Protein AF-A0A7R7GSQ8-F1 (afdb_monomer_lite)

Organism: NCBI:txid110505

Secondary structure (DSSP, 8-state):
-B-TTS-B-PPSSPPPGGGGTT-SEEEEE-SEEETT--EE-SSS-HHHHHHTTS-TT-EEEEE--GGGEES-----TT----SEEE-TTS----TT-----PPP--------S--

Sequence (115 aa):
MAGRFGLLEPAAPWLPASALTEADLVLVPALAVDRRGVRLGRGRGFYDRSLVSCGPRARLVAVVRDQELVDELPCEPHDVAMTHALTPGGRGGCPAHRRNDAANVAVLALKTLEC

Radius of gyration: 14.11 Å; chains: 1; bounding box: 34×33×36 Å

pLDDT: mean 77.77, std 19.55, range [30.47, 94.69]

Structure (mmCIF, N/CA/C/O backbone):
data_AF-A0A7R7GSQ8-F1
#
_entry.id   AF-A0A7R7GSQ8-F1
#
loop_
_atom_site.group_PDB
_atom_site.id
_atom_site.type_symbol
_atom_site.label_atom_id
_atom_site.label_alt_id
_atom_site.label_comp_id
_atom_site.label_asym_id
_atom_site.label_entity_id
_atom_site.label_seq_id
_atom_site.pdbx_PDB_ins_code
_atom_site.Cartn_x
_atom_site.Cartn_y
_atom_site.Cartn_z
_atom_site.occupancy
_atom_site.B_iso_or_equiv
_atom_site.auth_seq_id
_atom_site.auth_comp_id
_atom_site.auth_asym_id
_atom_site.auth_atom_id
_atom_site.pdbx_PDB_model_num
ATOM 1 N N . MET A 1 1 ? 4.472 -15.117 -16.634 1.00 68.50 1 MET A N 1
ATOM 2 C CA . MET A 1 1 ? 5.396 -16.228 -16.294 1.00 68.50 1 MET A CA 1
ATOM 3 C C . MET A 1 1 ? 5.413 -16.426 -14.784 1.00 68.50 1 MET A C 1
ATOM 5 O O . MET A 1 1 ? 5.031 -15.500 -14.082 1.00 68.50 1 MET A O 1
ATOM 9 N N . ALA A 1 2 ? 5.783 -17.605 -14.274 1.00 75.06 2 ALA A N 1
ATOM 10 C CA . ALA A 1 2 ? 5.925 -17.804 -12.829 1.00 75.06 2 ALA A CA 1
ATOM 11 C C . ALA A 1 2 ? 7.179 -17.068 -12.330 1.00 75.06 2 ALA A C 1
ATOM 13 O O . ALA A 1 2 ? 8.287 -17.364 -12.767 1.00 75.06 2 ALA A O 1
ATOM 14 N N . GLY A 1 3 ? 6.990 -16.084 -11.458 1.00 73.38 3 GLY A N 1
ATOM 15 C CA . GLY A 1 3 ? 8.059 -15.310 -10.840 1.00 73.38 3 GLY A CA 1
ATOM 16 C C . GLY A 1 3 ? 8.678 -16.004 -9.630 1.00 73.38 3 GLY A C 1
ATOM 17 O O . GLY A 1 3 ? 8.237 -17.072 -9.200 1.00 73.38 3 GLY A O 1
ATOM 18 N N . ARG A 1 4 ? 9.661 -15.345 -9.005 1.00 76.88 4 ARG A N 1
ATOM 19 C CA . ARG A 1 4 ? 10.486 -15.870 -7.890 1.00 76.88 4 ARG A CA 1
ATOM 20 C C . ARG A 1 4 ? 9.702 -16.476 -6.716 1.00 76.88 4 ARG A C 1
ATOM 22 O O . ARG A 1 4 ? 10.211 -17.337 -6.011 1.00 76.88 4 ARG A O 1
ATOM 29 N N . PHE A 1 5 ? 8.474 -16.012 -6.493 1.00 77.56 5 PHE A N 1
ATOM 30 C CA . PHE A 1 5 ? 7.607 -16.449 -5.391 1.00 77.56 5 PHE A CA 1
ATOM 31 C C . PHE A 1 5 ? 6.431 -17.324 -5.860 1.00 77.56 5 PHE A C 1
ATOM 33 O O . PHE A 1 5 ? 5.426 -17.413 -5.164 1.00 77.56 5 PHE A O 1
ATOM 40 N N . GLY A 1 6 ? 6.508 -17.905 -7.063 1.00 79.00 6 GLY A N 1
ATOM 41 C CA . GLY A 1 6 ? 5.427 -18.706 -7.652 1.00 79.00 6 GLY A CA 1
ATOM 42 C C . GLY A 1 6 ? 4.202 -17.890 -8.085 1.00 79.00 6 GLY A C 1
ATOM 43 O O . GLY A 1 6 ? 3.181 -18.458 -8.457 1.00 79.00 6 GLY A O 1
ATOM 44 N N . LEU A 1 7 ? 4.295 -16.557 -8.042 1.00 80.88 7 LEU A N 1
ATOM 45 C CA . LEU A 1 7 ? 3.251 -15.640 -8.498 1.00 80.88 7 LEU A CA 1
ATOM 46 C C . LEU A 1 7 ? 3.374 -15.398 -9.998 1.00 80.88 7 LEU A C 1
ATOM 48 O O . LEU A 1 7 ? 4.481 -15.349 -10.529 1.00 80.88 7 LEU A O 1
ATOM 52 N N . LEU A 1 8 ? 2.246 -15.189 -10.669 1.00 85.75 8 LEU A N 1
ATOM 53 C CA . LEU A 1 8 ? 2.252 -14.772 -12.064 1.00 85.75 8 LEU A CA 1
ATOM 54 C C . LEU A 1 8 ? 2.786 -13.340 -12.182 1.00 85.75 8 LEU A C 1
ATOM 56 O O . LEU A 1 8 ? 2.259 -12.419 -11.564 1.00 85.75 8 LEU A O 1
ATOM 60 N N . GLU A 1 9 ? 3.824 -13.176 -12.994 1.00 82.69 9 GLU A N 1
ATOM 61 C CA . GLU A 1 9 ? 4.440 -11.896 -13.340 1.00 82.69 9 GLU A CA 1
ATOM 62 C C . GLU A 1 9 ? 4.268 -11.598 -14.838 1.00 82.69 9 GLU A C 1
ATOM 64 O O . GLU A 1 9 ? 4.209 -12.538 -15.654 1.00 82.69 9 GLU A O 1
ATOM 69 N N . PRO A 1 10 ? 4.170 -10.309 -15.215 1.00 84.00 10 PRO A N 1
ATOM 70 C CA . PRO A 1 10 ? 4.066 -9.903 -16.611 1.00 84.00 10 PRO A CA 1
ATOM 71 C C . PRO A 1 10 ? 5.283 -10.380 -17.412 1.00 84.00 10 PRO A C 1
ATOM 73 O O . PRO A 1 10 ? 6.407 -10.442 -16.907 1.00 84.00 10 PRO A O 1
ATOM 76 N N . ALA A 1 11 ? 5.048 -10.748 -18.672 1.00 85.50 11 ALA A N 1
ATOM 77 C CA . ALA A 1 11 ? 6.135 -11.067 -19.588 1.00 85.50 11 ALA A CA 1
ATOM 78 C C . ALA A 1 11 ? 6.944 -9.800 -19.905 1.00 85.50 11 ALA A C 1
ATOM 80 O O . ALA A 1 11 ? 6.414 -8.691 -19.857 1.00 85.50 11 ALA A O 1
ATOM 81 N N . ALA A 1 12 ? 8.223 -9.975 -20.228 1.00 84.25 12 ALA A N 1
ATOM 82 C CA . ALA A 1 12 ? 9.058 -8.886 -20.716 1.00 84.25 12 ALA A CA 1
ATOM 83 C C . ALA A 1 12 ? 8.498 -8.301 -22.039 1.00 84.25 12 ALA A C 1
ATOM 85 O O . ALA A 1 12 ? 7.861 -9.040 -22.798 1.00 84.25 12 ALA A O 1
ATOM 86 N N . PRO A 1 13 ? 8.766 -7.017 -22.350 1.00 87.31 13 PRO A N 1
ATOM 87 C CA . PRO A 1 13 ? 9.594 -6.086 -21.581 1.00 87.31 13 PRO A CA 1
ATOM 88 C C . PRO A 1 13 ? 8.868 -5.521 -20.357 1.00 87.31 13 PRO A C 1
ATOM 90 O O . PRO A 1 13 ? 7.674 -5.234 -20.388 1.00 87.31 13 PRO A O 1
ATOM 93 N N . TRP A 1 14 ? 9.612 -5.352 -19.268 1.00 84.12 14 TRP A N 1
ATOM 94 C CA . TRP A 1 14 ? 9.098 -4.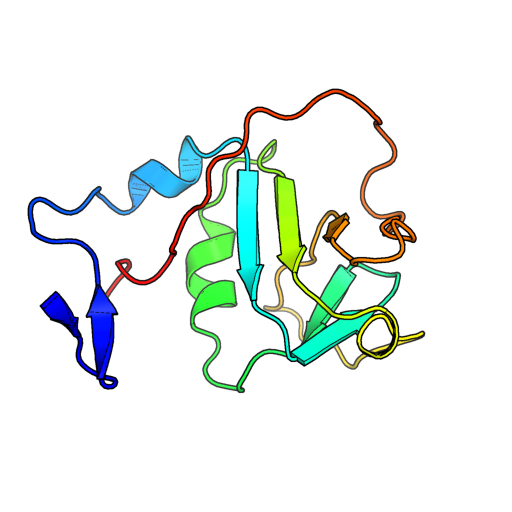709 -18.066 1.00 84.12 14 TRP A CA 1
ATOM 95 C C . TRP A 1 14 ? 9.185 -3.194 -18.179 1.00 84.12 14 TRP A C 1
ATOM 97 O O . TRP A 1 14 ? 10.112 -2.654 -18.784 1.00 84.12 14 TRP A O 1
ATOM 107 N N . LEU A 1 15 ? 8.222 -2.516 -17.561 1.00 86.38 15 LEU A N 1
ATOM 108 C CA . LEU A 1 15 ? 8.292 -1.073 -17.395 1.00 86.38 15 LEU A CA 1
ATOM 109 C C . LEU A 1 15 ? 9.447 -0.712 -16.447 1.00 86.38 15 LEU A C 1
ATOM 111 O O . LEU A 1 15 ? 9.695 -1.447 -15.486 1.00 86.38 15 LEU A O 1
ATOM 115 N N . PRO A 1 16 ? 10.142 0.411 -16.694 1.00 84.06 16 PRO A N 1
ATOM 116 C CA . PRO A 1 16 ? 11.168 0.894 -15.786 1.00 84.06 16 PRO A CA 1
ATOM 117 C C . PRO A 1 16 ? 10.557 1.329 -14.451 1.00 84.06 16 PRO A C 1
ATOM 119 O O . PRO A 1 16 ? 9.374 1.657 -14.360 1.00 84.06 16 PRO A O 1
ATOM 122 N N . ALA A 1 17 ? 11.412 1.432 -13.434 1.00 80.94 17 ALA A N 1
ATOM 123 C CA . ALA A 1 17 ? 11.090 2.001 -12.128 1.00 80.94 17 ALA A CA 1
ATOM 124 C C . ALA A 1 17 ? 10.298 3.309 -12.191 1.00 80.94 17 ALA A C 1
ATOM 126 O O . ALA A 1 17 ? 9.340 3.500 -11.449 1.00 80.94 17 ALA A O 1
ATOM 127 N N . SER A 1 18 ? 10.688 4.191 -13.111 1.00 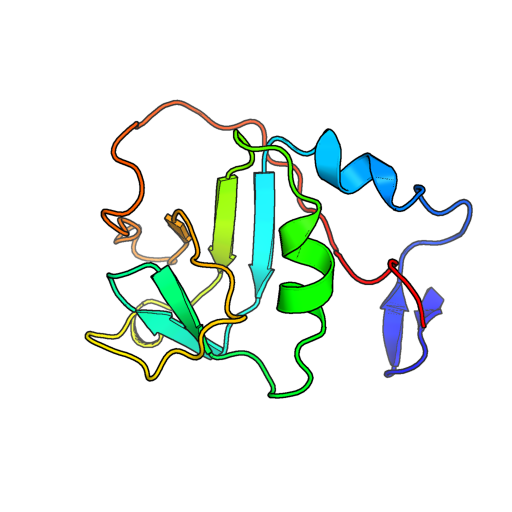83.25 18 SER A N 1
ATOM 128 C CA . SER A 1 18 ? 10.106 5.518 -13.293 1.00 83.25 18 SER A CA 1
ATOM 129 C C . SER A 1 18 ? 8.638 5.499 -13.715 1.00 83.25 18 SER A C 1
ATOM 131 O O . SER A 1 18 ? 7.957 6.502 -13.529 1.00 83.25 18 SER A O 1
ATOM 133 N N . ALA A 1 19 ? 8.118 4.376 -14.224 1.00 86.69 19 ALA A N 1
ATOM 134 C CA . ALA A 1 19 ? 6.703 4.256 -14.572 1.00 86.69 19 ALA A CA 1
ATOM 135 C C . ALA A 1 19 ? 5.781 4.442 -13.352 1.00 86.69 19 ALA A C 1
ATOM 137 O O . ALA A 1 19 ? 4.620 4.810 -13.500 1.00 86.69 19 ALA A O 1
ATOM 138 N N . LEU A 1 20 ? 6.299 4.233 -12.137 1.00 85.12 20 LEU A N 1
ATOM 139 C CA . LEU A 1 20 ? 5.592 4.557 -10.901 1.00 85.12 20 LEU A CA 1
ATOM 140 C C . LEU A 1 20 ? 5.281 6.038 -10.729 1.00 85.12 20 LEU A C 1
ATOM 142 O O . LEU A 1 20 ? 4.222 6.394 -10.214 1.00 85.12 20 LEU A O 1
ATOM 146 N N . THR A 1 21 ? 6.212 6.894 -11.137 1.00 88.00 21 THR A N 1
ATOM 147 C CA . THR A 1 21 ? 6.084 8.345 -11.019 1.00 88.00 21 THR A CA 1
ATOM 148 C C . THR A 1 21 ? 4.914 8.859 -11.859 1.00 88.00 21 THR A C 1
ATOM 150 O O . THR A 1 21 ? 4.270 9.840 -11.494 1.00 88.00 21 THR A O 1
ATOM 153 N N . GLU A 1 22 ? 4.627 8.171 -12.964 1.00 86.69 22 GLU A N 1
ATOM 154 C CA . GLU A 1 22 ? 3.575 8.499 -13.930 1.00 86.69 22 GLU A CA 1
ATOM 155 C C . GLU A 1 22 ? 2.223 7.843 -13.598 1.00 86.69 22 GLU A C 1
ATOM 157 O O . GLU A 1 22 ? 1.227 8.111 -14.266 1.00 86.69 22 GLU A O 1
ATOM 162 N N . ALA A 1 23 ? 2.155 6.982 -12.577 1.00 85.56 23 ALA A N 1
ATOM 163 C CA . ALA A 1 23 ? 0.931 6.268 -12.241 1.00 85.56 23 ALA A CA 1
ATOM 164 C C . ALA A 1 23 ? -0.090 7.174 -11.528 1.00 85.56 23 ALA A C 1
ATOM 166 O O . ALA A 1 23 ? 0.145 7.656 -10.421 1.00 85.56 23 ALA A O 1
ATOM 167 N N . ASP A 1 24 ? -1.282 7.326 -12.113 1.00 86.38 24 ASP A N 1
ATOM 168 C CA . ASP A 1 24 ? -2.403 8.047 -11.484 1.00 86.38 24 ASP A CA 1
ATOM 169 C C . ASP A 1 24 ? -3.075 7.256 -10.345 1.00 86.38 24 ASP A C 1
ATOM 171 O O . ASP A 1 24 ? -3.732 7.819 -9.461 1.00 86.38 24 ASP A O 1
ATOM 175 N N . LEU A 1 25 ? -2.955 5.928 -10.377 1.00 86.31 25 LEU A N 1
ATOM 176 C CA . LEU A 1 25 ? -3.543 5.002 -9.415 1.00 86.31 25 LEU A CA 1
ATOM 177 C C . LEU A 1 25 ? -2.613 3.802 -9.222 1.00 86.31 25 LEU A C 1
ATOM 179 O O . LEU A 1 25 ? -2.034 3.285 -10.173 1.00 86.31 25 LEU A O 1
ATOM 183 N N . VAL A 1 26 ? -2.519 3.329 -7.986 1.00 89.94 26 VAL A N 1
ATOM 184 C CA . VAL A 1 26 ? -1.812 2.104 -7.625 1.00 89.94 26 VAL A CA 1
ATOM 185 C C . VAL A 1 26 ? -2.710 1.295 -6.707 1.00 89.94 26 VAL A C 1
ATOM 187 O O . VAL A 1 26 ? -3.054 1.755 -5.621 1.00 89.94 26 VAL A O 1
ATOM 190 N N . LEU A 1 27 ? -3.077 0.080 -7.113 1.00 91.12 27 LEU A N 1
ATOM 191 C CA . LEU A 1 27 ? -3.783 -0.854 -6.238 1.00 91.12 27 LEU A CA 1
ATOM 192 C C . LEU A 1 27 ? -2.772 -1.634 -5.399 1.00 91.12 27 LEU A C 1
ATOM 194 O O . LEU A 1 27 ? -1.927 -2.353 -5.928 1.00 91.12 27 LEU A O 1
ATOM 198 N N . VAL A 1 28 ? -2.872 -1.493 -4.083 1.00 92.06 28 VAL A N 1
ATOM 199 C CA . VAL A 1 28 ? -1.941 -2.065 -3.119 1.00 92.06 28 VAL A CA 1
ATOM 200 C C . VAL A 1 28 ? -2.668 -3.140 -2.310 1.00 92.06 28 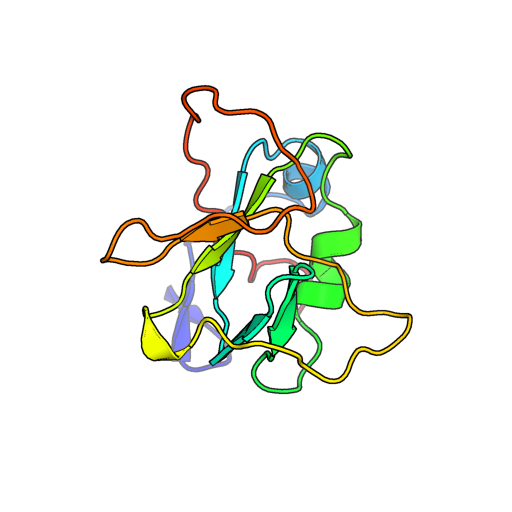VAL A C 1
ATOM 202 O O . VAL A 1 28 ? -3.621 -2.828 -1.592 1.00 92.06 28 VAL A O 1
ATOM 205 N N . PRO A 1 29 ? -2.243 -4.413 -2.382 1.00 90.94 29 PRO A N 1
ATOM 206 C CA . PRO A 1 29 ? -2.802 -5.442 -1.521 1.00 90.94 29 PRO A CA 1
ATOM 207 C C . PRO A 1 29 ? -2.414 -5.188 -0.059 1.00 90.94 29 PRO A C 1
ATOM 209 O O . PRO A 1 29 ? -1.298 -4.747 0.254 1.00 90.94 29 PRO A O 1
ATOM 212 N N . ALA A 1 30 ? -3.331 -5.512 0.845 1.00 91.88 30 ALA A N 1
ATOM 213 C CA . ALA A 1 30 ? -3.152 -5.371 2.281 1.00 91.88 30 ALA A CA 1
ATOM 214 C C . ALA A 1 30 ? -3.813 -6.537 3.027 1.00 91.88 30 ALA A C 1
ATOM 216 O O . ALA A 1 30 ? -4.723 -7.174 2.507 1.00 91.88 30 ALA A O 1
ATOM 217 N N . LEU A 1 31 ? -3.328 -6.824 4.235 1.00 94.56 31 LEU A N 1
ATOM 218 C CA . LEU A 1 31 ? -4.015 -7.687 5.202 1.00 94.56 31 LEU A CA 1
ATOM 219 C C . LEU A 1 31 ? -5.044 -6.904 6.017 1.00 94.56 31 LEU A C 1
ATOM 221 O O . LEU A 1 31 ? -6.050 -7.461 6.434 1.00 94.56 31 LEU A O 1
ATOM 225 N N . ALA A 1 32 ? -4.757 -5.628 6.261 1.00 94.56 32 ALA A N 1
ATOM 226 C CA . ALA A 1 32 ? -5.668 -4.670 6.854 1.00 94.56 32 ALA A CA 1
ATOM 227 C C . ALA A 1 32 ? -5.230 -3.254 6.469 1.00 94.56 32 ALA A C 1
ATOM 229 O O . ALA A 1 32 ? -4.058 -3.018 6.151 1.00 94.56 32 ALA A O 1
ATOM 230 N N . VAL A 1 33 ? -6.161 -2.313 6.521 1.00 94.62 33 VAL A N 1
ATOM 231 C CA . VAL A 1 33 ? -5.883 -0.879 6.443 1.00 94.62 33 VAL A CA 1
ATOM 232 C C . VAL A 1 33 ? -6.699 -0.180 7.517 1.00 94.62 33 VAL A C 1
ATOM 234 O O . VAL A 1 33 ? -7.839 -0.566 7.770 1.00 94.62 33 VAL A O 1
ATOM 237 N N . ASP A 1 34 ? -6.121 0.813 8.179 1.00 93.19 34 ASP A N 1
ATOM 238 C CA . ASP A 1 34 ? -6.857 1.614 9.150 1.00 93.19 34 ASP A CA 1
ATOM 239 C C . ASP A 1 34 ? -7.441 2.880 8.517 1.00 93.19 34 ASP A C 1
ATOM 241 O O . ASP A 1 34 ? -7.128 3.242 7.378 1.00 93.19 34 ASP A O 1
ATOM 245 N N . ARG A 1 35 ? -8.277 3.601 9.271 1.00 87.06 35 ARG A N 1
ATOM 246 C CA . ARG A 1 35 ? -8.876 4.849 8.778 1.00 87.06 35 ARG A CA 1
ATOM 247 C C . ARG A 1 35 ? -7.851 5.948 8.511 1.00 87.06 35 ARG A C 1
ATOM 249 O O . ARG A 1 35 ? -8.170 6.879 7.791 1.00 87.06 35 ARG A O 1
ATOM 256 N N . ARG A 1 36 ? -6.638 5.880 9.054 1.00 90.81 36 ARG A N 1
ATOM 257 C CA . ARG A 1 36 ? -5.568 6.858 8.799 1.00 90.81 36 ARG A CA 1
ATOM 258 C C . ARG A 1 36 ? -4.802 6.544 7.510 1.00 90.81 36 ARG A C 1
ATOM 260 O O . ARG A 1 36 ? -4.024 7.381 7.061 1.00 90.81 36 ARG A O 1
ATOM 267 N N . GLY A 1 37 ? -5.043 5.379 6.905 1.00 90.25 37 GLY A N 1
ATOM 268 C CA . GLY A 1 37 ? -4.330 4.890 5.729 1.00 90.25 37 GLY A CA 1
ATOM 269 C C . GLY A 1 37 ? -3.100 4.047 6.068 1.00 90.25 37 GLY A C 1
ATOM 270 O O . GLY A 1 37 ? -2.372 3.660 5.156 1.00 90.25 37 GLY A O 1
ATOM 271 N N . VAL A 1 38 ? -2.855 3.737 7.343 1.00 94.50 38 VAL A N 1
ATOM 272 C CA . VAL A 1 38 ? -1.801 2.794 7.734 1.00 94.50 38 VAL A CA 1
ATOM 273 C C . VAL A 1 38 ? -2.186 1.419 7.209 1.00 94.50 38 VAL A C 1
ATOM 275 O O . VAL A 1 38 ? -3.336 0.996 7.329 1.00 94.50 38 VAL A O 1
ATOM 278 N N . ARG A 1 39 ? -1.235 0.723 6.588 1.00 93.69 39 ARG A N 1
ATOM 279 C CA . ARG A 1 39 ? -1.479 -0.536 5.884 1.00 93.69 39 ARG A CA 1
ATOM 280 C C . ARG A 1 39 ? -0.653 -1.654 6.494 1.00 93.69 39 ARG A C 1
ATOM 282 O O . ARG A 1 39 ? 0.569 -1.586 6.514 1.00 93.69 39 ARG A O 1
ATOM 289 N N . LEU A 1 40 ? -1.308 -2.751 6.856 1.00 93.94 40 LEU A N 1
ATOM 290 C CA . LEU A 1 40 ? -0.625 -3.971 7.265 1.00 93.94 40 LEU A CA 1
ATOM 291 C C . LEU A 1 40 ? -0.310 -4.840 6.040 1.00 93.94 40 LEU A C 1
ATOM 293 O O . LEU A 1 40 ? -1.202 -5.406 5.405 1.00 93.94 40 LEU A O 1
ATOM 297 N N . GLY A 1 41 ? 0.972 -4.950 5.696 1.00 90.19 41 GLY A N 1
ATOM 298 C CA . GLY A 1 41 ? 1.468 -5.855 4.657 1.00 90.19 41 GLY A CA 1
ATOM 299 C C . GLY A 1 41 ? 1.830 -7.252 5.183 1.00 90.19 41 GLY A C 1
ATOM 300 O O . GLY A 1 41 ? 1.657 -7.578 6.350 1.00 90.19 41 GLY A O 1
ATOM 301 N N . ARG A 1 42 ? 2.426 -8.089 4.325 1.00 88.00 42 ARG A N 1
ATOM 302 C CA . ARG A 1 42 ? 2.956 -9.423 4.696 1.00 88.00 42 ARG A CA 1
ATOM 303 C C . ARG A 1 42 ? 4.332 -9.383 5.403 1.00 88.00 42 ARG A C 1
ATOM 305 O O . ARG A 1 42 ? 4.954 -10.429 5.550 1.00 88.00 42 ARG A O 1
ATOM 312 N N . GLY A 1 43 ? 4.835 -8.201 5.780 1.00 82.81 43 GLY A N 1
ATOM 313 C CA . GLY A 1 43 ? 6.051 -8.046 6.600 1.00 82.81 43 GLY A CA 1
ATOM 314 C C . GLY A 1 43 ? 7.407 -8.004 5.872 1.00 82.81 43 GLY A C 1
ATOM 315 O O . GLY A 1 43 ? 8.434 -8.176 6.513 1.00 82.81 43 GLY A O 1
ATOM 316 N N . ARG A 1 44 ? 7.459 -7.797 4.544 1.00 81.25 44 ARG A N 1
ATOM 317 C CA . ARG A 1 44 ? 8.736 -7.690 3.783 1.00 81.25 44 ARG A CA 1
ATOM 318 C C . ARG A 1 44 ? 9.075 -6.280 3.269 1.00 81.25 44 ARG A C 1
ATOM 320 O O . ARG A 1 44 ? 10.065 -6.116 2.552 1.00 81.25 44 ARG A O 1
ATOM 327 N N . GLY A 1 45 ? 8.225 -5.291 3.557 1.00 83.19 45 GLY A N 1
ATOM 328 C CA . GLY A 1 45 ? 8.405 -3.894 3.133 1.00 83.19 45 GLY A CA 1
ATOM 329 C C . GLY A 1 45 ? 8.545 -3.684 1.619 1.00 83.19 45 GLY A C 1
ATOM 330 O O . GLY A 1 45 ? 9.133 -2.698 1.193 1.00 83.19 45 GLY A O 1
ATOM 331 N N . PHE A 1 46 ? 8.097 -4.635 0.785 1.00 85.12 46 PHE A N 1
ATOM 332 C CA . PHE A 1 46 ? 8.285 -4.558 -0.671 1.00 85.12 46 PHE A CA 1
ATOM 333 C C . PHE A 1 46 ? 7.585 -3.328 -1.253 1.00 85.12 46 PHE A C 1
ATOM 335 O O . PHE A 1 46 ? 8.192 -2.542 -1.968 1.00 85.12 46 PHE A O 1
ATOM 342 N N . TYR A 1 47 ? 6.316 -3.152 -0.891 1.00 88.75 47 TYR A N 1
ATOM 343 C CA . TYR A 1 47 ? 5.517 -2.032 -1.365 1.00 88.75 47 TYR A CA 1
ATOM 344 C C . TYR A 1 47 ? 6.012 -0.710 -0.799 1.00 88.75 47 TYR A C 1
ATOM 346 O O . TYR A 1 47 ? 6.119 0.233 -1.559 1.00 88.75 47 TYR A O 1
ATOM 354 N N . ASP A 1 48 ? 6.376 -0.635 0.477 1.00 88.38 48 ASP A N 1
ATOM 355 C CA . ASP A 1 48 ? 6.775 0.634 1.097 1.00 88.38 48 ASP A CA 1
ATOM 356 C C . ASP A 1 48 ? 8.049 1.192 0.433 1.00 88.38 48 ASP A C 1
ATOM 358 O O . ASP A 1 48 ? 8.120 2.381 0.139 1.00 88.38 48 ASP A O 1
ATOM 362 N N . ARG A 1 49 ? 8.981 0.315 0.018 1.00 89.75 49 ARG A N 1
ATOM 363 C CA . ARG A 1 49 ? 10.152 0.698 -0.798 1.00 89.75 49 ARG A CA 1
ATOM 364 C C . ARG A 1 49 ? 9.821 1.160 -2.216 1.00 89.75 49 ARG A C 1
ATOM 366 O O . ARG A 1 49 ? 10.571 1.951 -2.769 1.00 89.75 49 ARG A O 1
ATOM 373 N N . SER A 1 50 ? 8.755 0.654 -2.832 1.00 89.00 50 SER A N 1
ATOM 374 C CA . SER A 1 50 ? 8.358 1.073 -4.183 1.00 89.00 50 SER A CA 1
ATOM 375 C C . SER A 1 50 ? 7.460 2.310 -4.154 1.00 89.00 50 SER A C 1
ATOM 377 O O . SER A 1 50 ? 7.597 3.205 -4.977 1.00 89.00 50 SER A O 1
ATOM 379 N N . LEU A 1 51 ? 6.539 2.392 -3.196 1.00 90.75 51 LEU A N 1
ATOM 380 C CA . LEU A 1 51 ? 5.495 3.411 -3.142 1.00 90.75 51 LEU A CA 1
ATOM 381 C C . LEU A 1 51 ? 6.047 4.822 -2.923 1.00 90.75 51 LEU A C 1
ATOM 383 O O . LEU A 1 51 ? 5.424 5.777 -3.377 1.00 90.75 51 LEU A O 1
ATOM 387 N N . VAL A 1 52 ? 7.234 4.959 -2.324 1.00 90.69 52 VAL A N 1
ATOM 388 C CA . VAL A 1 52 ? 7.950 6.245 -2.226 1.00 90.69 52 VAL A CA 1
ATOM 389 C C . VAL A 1 52 ? 8.272 6.871 -3.588 1.00 90.69 52 VAL A C 1
ATOM 391 O O . VAL A 1 52 ? 8.476 8.077 -3.663 1.00 90.69 52 VAL A O 1
ATOM 394 N N . SER A 1 53 ? 8.305 6.081 -4.667 1.00 90.31 53 SER A N 1
ATOM 395 C CA . SER A 1 53 ? 8.532 6.569 -6.033 1.00 90.31 53 SER A CA 1
ATOM 396 C C . SER A 1 53 ? 7.248 6.994 -6.751 1.00 90.31 53 SER A C 1
ATOM 398 O O . SER A 1 53 ? 7.318 7.444 -7.892 1.00 90.31 53 SER A O 1
ATOM 400 N N . CYS A 1 54 ? 6.073 6.845 -6.129 1.00 90.50 54 CYS A N 1
ATOM 401 C CA . CYS A 1 54 ? 4.822 7.300 -6.731 1.00 90.50 54 CYS A CA 1
ATOM 402 C C . CYS A 1 54 ? 4.814 8.823 -6.885 1.00 90.50 54 CYS A C 1
ATOM 404 O O . CYS A 1 54 ? 5.295 9.559 -6.020 1.00 90.50 54 CYS A O 1
ATOM 406 N N . GLY A 1 55 ? 4.194 9.306 -7.962 1.00 87.44 55 GLY A N 1
ATOM 407 C CA . GLY A 1 55 ? 3.954 10.733 -8.129 1.00 87.44 55 GLY A CA 1
ATOM 408 C C . GLY A 1 55 ? 3.101 11.305 -6.982 1.00 87.44 55 GLY A C 1
ATOM 409 O O . GLY A 1 55 ? 2.253 10.605 -6.427 1.00 87.44 55 GLY A O 1
ATOM 410 N N . PRO A 1 56 ? 3.231 12.602 -6.649 1.00 85.88 56 PRO A N 1
ATOM 411 C CA . PRO A 1 56 ? 2.523 13.220 -5.519 1.00 85.88 56 PRO A CA 1
ATOM 412 C C . PRO A 1 56 ? 0.995 13.265 -5.685 1.00 85.88 56 PRO A C 1
ATOM 414 O O . PRO A 1 56 ? 0.275 13.569 -4.738 1.00 85.88 56 PRO A O 1
ATOM 417 N N . ARG A 1 57 ? 0.492 13.007 -6.899 1.00 85.62 57 ARG A N 1
ATOM 418 C CA . ARG A 1 57 ? -0.942 12.935 -7.222 1.00 85.62 57 ARG A CA 1
ATOM 419 C C . ARG A 1 57 ? -1.457 11.501 -7.354 1.00 85.62 57 ARG A C 1
ATOM 421 O O . ARG A 1 57 ? -2.653 11.319 -7.570 1.00 85.62 57 ARG A O 1
ATOM 428 N N . ALA A 1 58 ? -0.580 10.505 -7.240 1.00 87.94 58 ALA A N 1
ATOM 429 C CA . ALA A 1 58 ? -0.955 9.109 -7.371 1.00 87.94 58 ALA A CA 1
ATOM 430 C C . ALA A 1 58 ? -1.919 8.715 -6.250 1.00 87.94 58 ALA A C 1
ATOM 432 O O . ALA A 1 58 ? -1.671 8.953 -5.065 1.00 87.94 58 ALA A O 1
ATOM 433 N N . ARG A 1 59 ? -3.023 8.065 -6.615 1.00 88.88 59 ARG A N 1
ATOM 434 C CA . ARG A 1 59 ? -3.935 7.475 -5.635 1.00 88.88 59 ARG A CA 1
ATOM 435 C C . ARG A 1 59 ? -3.408 6.113 -5.205 1.00 88.88 59 ARG A C 1
ATOM 437 O O . ARG A 1 59 ? -3.356 5.179 -5.999 1.00 88.88 59 ARG A O 1
ATOM 444 N N . LEU A 1 60 ? -3.063 5.990 -3.929 1.00 92.31 60 LEU A N 1
ATOM 445 C CA . LEU A 1 60 ? -2.675 4.727 -3.304 1.00 92.31 60 LEU A CA 1
ATOM 446 C C . LEU A 1 60 ? -3.913 4.018 -2.733 1.00 92.31 60 LEU A C 1
ATOM 448 O O . LEU A 1 60 ? -4.500 4.457 -1.740 1.00 92.31 60 LEU A O 1
ATOM 452 N N . VAL A 1 61 ? -4.305 2.991 -3.481 1.00 92.50 61 VAL A N 1
ATOM 453 C CA . VAL A 1 61 ? -5.435 2.050 -3.448 1.00 92.50 61 VAL A CA 1
ATOM 454 C C . VAL A 1 61 ? -5.376 0.851 -2.503 1.00 92.50 61 VAL A C 1
ATOM 456 O O . VAL A 1 61 ? -5.109 -0.227 -3.026 1.00 92.50 61 VAL A O 1
ATOM 459 N N . ALA A 1 62 ? -5.614 0.927 -1.191 1.00 92.62 62 ALA A N 1
ATOM 460 C CA . ALA A 1 62 ? -5.615 -0.307 -0.388 1.00 92.62 62 ALA A CA 1
ATOM 461 C C . ALA A 1 62 ? -6.801 -1.210 -0.767 1.00 92.62 62 ALA A C 1
ATOM 463 O O . ALA A 1 62 ? -7.948 -0.797 -0.622 1.00 92.62 62 ALA A O 1
ATOM 464 N N . VAL A 1 63 ? -6.557 -2.435 -1.238 1.00 91.62 63 VAL A N 1
ATOM 465 C CA . VAL A 1 63 ? -7.631 -3.387 -1.576 1.00 91.62 63 VAL A CA 1
ATOM 466 C C . VAL A 1 63 ? -7.825 -4.360 -0.422 1.00 91.62 63 VAL A C 1
ATOM 468 O O . VAL A 1 63 ? -6.930 -5.152 -0.130 1.00 91.62 63 VAL A O 1
ATOM 471 N N . VAL A 1 64 ? -8.992 -4.286 0.219 1.00 91.00 64 VAL A N 1
ATOM 472 C CA . VAL A 1 64 ? -9.311 -5.001 1.463 1.00 91.00 64 VAL A CA 1
ATOM 473 C C . VAL A 1 64 ? -10.782 -5.428 1.501 1.00 91.00 64 VAL A C 1
ATOM 475 O O . VAL A 1 64 ? -11.636 -4.890 0.797 1.00 91.00 64 VAL A O 1
ATOM 478 N N . ARG A 1 65 ? -11.114 -6.409 2.336 1.00 89.62 65 ARG A N 1
ATOM 479 C CA . ARG A 1 65 ? -12.498 -6.748 2.696 1.00 89.62 65 ARG A CA 1
ATOM 480 C C . ARG A 1 65 ? -13.052 -5.745 3.707 1.00 89.62 65 ARG A C 1
ATOM 482 O O . ARG A 1 65 ? -12.309 -5.073 4.410 1.00 89.62 65 ARG A O 1
ATOM 489 N N . ASP A 1 66 ? -14.377 -5.701 3.840 1.00 85.00 66 ASP A N 1
ATOM 490 C CA . ASP A 1 66 ? -15.060 -4.831 4.810 1.00 85.00 66 ASP A CA 1
ATOM 491 C C . ASP A 1 66 ? -14.537 -5.001 6.249 1.00 85.00 66 ASP A C 1
ATOM 493 O O . ASP A 1 66 ? -14.451 -4.025 6.983 1.00 85.00 66 ASP A O 1
ATOM 497 N N . GLN A 1 67 ? -14.176 -6.228 6.641 1.00 91.12 67 GLN A N 1
ATOM 498 C CA . GLN A 1 67 ? -13.664 -6.557 7.981 1.00 91.12 67 GLN A CA 1
ATOM 499 C C . GLN A 1 67 ? -12.168 -6.253 8.159 1.00 91.12 67 GLN A C 1
ATOM 501 O O . GLN A 1 67 ? -11.669 -6.252 9.278 1.00 91.12 67 GLN A O 1
ATOM 506 N N . GLU A 1 68 ? -11.455 -6.023 7.059 1.00 93.25 68 GLU A N 1
ATOM 507 C CA . GLU A 1 68 ? -10.024 -5.704 7.034 1.00 93.25 68 GLU A CA 1
ATOM 508 C C . GLU A 1 68 ? -9.795 -4.178 7.054 1.00 93.25 68 GLU A C 1
ATOM 510 O O . GLU A 1 68 ? -8.657 -3.719 7.133 1.00 93.25 68 GLU A O 1
ATOM 515 N N . LEU A 1 69 ? -10.873 -3.382 7.013 1.00 90.44 69 LEU A N 1
ATOM 516 C CA . LEU A 1 69 ? -10.857 -1.964 7.360 1.00 90.44 69 LEU A CA 1
ATOM 517 C C . LEU A 1 69 ? -11.043 -1.823 8.876 1.00 90.44 69 LEU A C 1
ATOM 519 O O . LEU A 1 69 ? -12.150 -1.986 9.389 1.00 90.44 69 LEU A O 1
ATOM 523 N N . VAL A 1 70 ? -9.957 -1.525 9.582 1.00 92.88 70 VAL A N 1
ATOM 524 C CA . VAL A 1 70 ? -9.910 -1.498 11.052 1.00 92.88 70 VAL A CA 1
ATOM 525 C C . VAL A 1 70 ? -9.810 -0.071 11.596 1.00 92.88 70 VAL A C 1
ATOM 527 O O . VAL A 1 70 ? -9.663 0.896 10.845 1.00 92.88 70 VAL A O 1
ATOM 530 N N . ASP A 1 71 ? -9.921 0.079 12.914 1.00 89.94 71 ASP A N 1
ATOM 531 C CA . ASP A 1 71 ? -9.888 1.399 13.546 1.00 89.94 71 ASP A CA 1
ATOM 532 C C . ASP A 1 71 ? -8.473 1.990 13.587 1.00 89.94 71 ASP A C 1
ATOM 534 O O . ASP A 1 71 ? -8.291 3.150 13.213 1.00 89.94 71 ASP A O 1
ATOM 538 N N . GLU A 1 72 ? -7.478 1.196 13.989 1.00 93.75 72 GLU A N 1
ATOM 539 C CA . GLU A 1 72 ? -6.092 1.641 14.136 1.00 93.75 72 GLU A CA 1
ATOM 540 C C . GLU A 1 72 ? -5.101 0.494 13.911 1.00 93.75 72 GLU A C 1
ATOM 542 O O . GLU A 1 72 ? -5.338 -0.646 14.323 1.00 93.75 72 GLU A O 1
ATOM 547 N N . LEU A 1 73 ? -3.978 0.813 13.266 1.00 94.69 73 LEU A N 1
ATOM 548 C CA . LEU A 1 73 ? -2.831 -0.075 13.103 1.00 94.69 73 LEU A CA 1
ATOM 549 C C . LEU A 1 73 ? -1.543 0.588 13.619 1.00 94.69 73 LEU A C 1
ATOM 551 O O . LEU A 1 73 ? -1.412 1.815 13.572 1.00 94.69 73 LEU A O 1
ATOM 555 N N . PRO A 1 74 ? -0.560 -0.208 14.081 1.00 93.38 74 PRO A N 1
ATOM 556 C CA . PRO A 1 74 ? 0.779 0.306 14.336 1.00 93.38 74 PRO A CA 1
ATOM 557 C C . PRO A 1 74 ? 1.407 0.795 13.026 1.00 93.38 74 PRO A C 1
ATOM 559 O O . PRO A 1 74 ? 1.211 0.187 11.975 1.00 93.38 74 PRO A O 1
ATOM 562 N N . CYS A 1 75 ? 2.165 1.885 13.108 1.00 93.50 75 CYS A N 1
ATOM 563 C CA . CYS A 1 75 ? 2.817 2.532 11.974 1.00 93.50 75 CYS A CA 1
ATOM 564 C C . CYS A 1 75 ? 4.281 2.803 12.313 1.00 93.50 75 CYS A C 1
ATOM 566 O O . CYS A 1 75 ? 4.593 3.249 13.420 1.00 93.50 75 CYS A O 1
ATOM 568 N N . GLU A 1 76 ? 5.159 2.582 11.345 1.00 91.69 76 GLU A N 1
ATOM 569 C CA . GLU A 1 76 ? 6.568 2.937 11.401 1.00 91.69 76 GLU A CA 1
ATOM 570 C C . GLU A 1 76 ? 6.869 4.163 10.520 1.00 91.69 76 GLU A C 1
ATOM 572 O O . GLU A 1 76 ? 6.143 4.436 9.564 1.00 91.69 76 GLU A O 1
ATOM 577 N N . PRO A 1 77 ? 7.954 4.920 10.785 1.00 91.00 77 PRO A N 1
ATOM 578 C CA . PRO A 1 77 ? 8.273 6.140 10.032 1.00 91.00 77 PRO A CA 1
ATOM 579 C C . PRO A 1 77 ? 8.491 5.944 8.527 1.00 91.00 77 PRO A C 1
ATOM 581 O O . PRO A 1 77 ? 8.465 6.912 7.773 1.00 91.00 77 PRO A O 1
ATOM 584 N N . HIS A 1 78 ? 8.767 4.712 8.101 1.00 88.00 78 HIS A N 1
ATOM 585 C CA . HIS A 1 78 ? 9.010 4.367 6.705 1.00 88.00 78 HIS A CA 1
ATOM 586 C C . HIS A 1 78 ? 7.753 3.867 5.977 1.00 88.00 78 HIS A C 1
ATOM 588 O O . HIS A 1 78 ? 7.822 3.595 4.778 1.00 88.00 78 HIS A O 1
ATOM 594 N N . ASP A 1 79 ? 6.625 3.732 6.678 1.00 90.50 79 ASP A N 1
ATOM 595 C CA . ASP A 1 79 ? 5.375 3.293 6.073 1.00 90.50 79 ASP A CA 1
ATOM 596 C C . ASP A 1 79 ? 4.784 4.393 5.192 1.00 90.50 79 ASP A C 1
ATOM 598 O O . ASP A 1 79 ? 4.651 5.554 5.591 1.00 90.50 79 ASP A O 1
ATOM 602 N N . VAL A 1 80 ? 4.371 4.013 3.983 1.00 92.00 80 VAL A N 1
ATOM 603 C CA . VAL A 1 80 ? 3.688 4.927 3.066 1.00 92.00 80 VAL A CA 1
ATOM 604 C C . VAL A 1 80 ? 2.181 4.812 3.276 1.00 92.00 80 VAL A C 1
ATOM 606 O O . VAL A 1 80 ? 1.578 3.770 3.004 1.00 92.00 80 VAL A O 1
ATOM 609 N N . ALA A 1 81 ? 1.561 5.899 3.739 1.00 92.62 81 ALA A N 1
ATOM 610 C CA . ALA A 1 81 ? 0.127 5.943 4.005 1.00 92.62 81 ALA A CA 1
ATOM 611 C C . ALA A 1 81 ? -0.709 5.816 2.719 1.00 92.62 81 ALA A C 1
ATOM 613 O O . ALA A 1 81 ? -0.462 6.469 1.703 1.00 92.62 81 ALA A O 1
ATOM 614 N N . MET A 1 82 ? -1.743 4.982 2.784 1.00 92.69 82 MET A N 1
ATOM 615 C CA . MET A 1 82 ? -2.720 4.792 1.721 1.00 92.69 82 MET A CA 1
ATOM 616 C C . MET A 1 82 ? -3.690 5.965 1.665 1.00 92.69 82 MET A C 1
ATOM 618 O O . MET A 1 82 ? -4.168 6.466 2.681 1.00 92.69 82 MET A O 1
ATOM 622 N N . THR A 1 83 ? -4.020 6.381 0.448 1.00 90.56 83 THR A N 1
ATOM 623 C CA . THR A 1 83 ? -4.941 7.504 0.228 1.00 90.56 83 THR A CA 1
ATOM 624 C C . THR A 1 83 ? -6.403 7.074 0.329 1.00 90.56 83 THR A C 1
ATOM 626 O O . THR A 1 83 ? -7.234 7.853 0.786 1.00 90.56 83 THR A O 1
ATOM 629 N N . HIS A 1 84 ? -6.719 5.842 -0.087 1.00 88.19 84 HIS A N 1
ATOM 630 C CA . HIS A 1 84 ? -8.073 5.289 -0.068 1.00 88.19 84 HIS A CA 1
ATOM 631 C C . HIS A 1 84 ? -8.042 3.801 0.297 1.00 88.19 84 HIS A C 1
ATOM 633 O O . HIS A 1 84 ? -7.016 3.130 0.159 1.00 88.19 84 HIS A O 1
ATOM 639 N N . ALA A 1 85 ? -9.204 3.285 0.690 1.00 88.25 85 ALA A N 1
ATOM 640 C CA . ALA A 1 85 ? -9.468 1.862 0.833 1.00 88.25 85 ALA A CA 1
ATOM 641 C C . ALA A 1 85 ? -10.597 1.470 -0.126 1.00 88.25 85 ALA A C 1
ATOM 643 O O . ALA A 1 85 ? -11.617 2.149 -0.187 1.00 88.25 85 ALA A O 1
ATOM 644 N N . LEU A 1 86 ? -10.429 0.384 -0.870 1.00 89.44 86 LEU A N 1
ATOM 645 C CA . LEU A 1 86 ? -11.454 -0.209 -1.715 1.00 89.44 86 LEU A CA 1
ATOM 646 C C . LEU A 1 86 ? -12.002 -1.448 -1.010 1.00 89.44 86 LEU A C 1
ATOM 648 O O . LEU A 1 86 ? -11.279 -2.431 -0.849 1.00 89.44 86 LEU A O 1
ATOM 652 N N . THR A 1 87 ? -13.278 -1.393 -0.627 1.00 85.62 87 THR A N 1
ATOM 653 C CA . THR A 1 87 ? -14.007 -2.499 0.004 1.00 85.62 87 THR A CA 1
ATOM 654 C C . THR A 1 87 ? -15.231 -2.895 -0.828 1.00 85.62 87 THR A C 1
ATOM 656 O O . THR A 1 87 ? -15.841 -2.024 -1.457 1.00 85.62 87 THR A O 1
ATOM 659 N N . PRO A 1 88 ? -15.638 -4.180 -0.841 1.00 80.94 88 PRO A N 1
ATOM 660 C CA . PRO A 1 88 ? -16.841 -4.617 -1.553 1.00 80.94 88 PRO A CA 1
ATOM 661 C C . PRO A 1 88 ? -18.111 -3.874 -1.127 1.00 80.94 88 PRO A C 1
ATOM 663 O O . PRO A 1 88 ? -18.964 -3.595 -1.964 1.00 80.94 88 PRO A O 1
ATOM 666 N N . GLY A 1 89 ? -18.235 -3.528 0.158 1.00 78.62 89 GLY A N 1
ATOM 667 C CA . GLY A 1 89 ? -19.379 -2.787 0.683 1.00 78.62 89 GLY A CA 1
ATOM 668 C C . GLY A 1 89 ? -19.390 -1.294 0.342 1.00 78.62 89 GLY A C 1
ATOM 669 O O . GLY A 1 89 ? -20.275 -0.585 0.814 1.00 78.62 89 GLY A O 1
ATOM 670 N N . GLY A 1 90 ? -18.405 -0.783 -0.408 1.00 65.75 90 GLY A N 1
ATOM 671 C CA . GLY A 1 90 ? -18.328 0.631 -0.791 1.00 65.75 90 GLY A CA 1
ATOM 672 C C . GLY A 1 90 ? -18.054 1.589 0.374 1.00 65.75 90 GLY A C 1
ATOM 673 O O . GLY A 1 90 ? -18.170 2.800 0.217 1.00 65.75 90 GLY A O 1
ATOM 674 N N . ARG A 1 91 ? -17.650 1.080 1.547 1.00 58.56 91 ARG A N 1
ATOM 675 C CA . ARG A 1 91 ? -17.358 1.871 2.764 1.00 58.56 91 ARG A CA 1
ATOM 676 C C . ARG A 1 91 ? -15.993 2.582 2.720 1.00 58.56 91 ARG A C 1
ATOM 678 O O . ARG A 1 91 ? -15.434 2.950 3.748 1.00 58.56 91 ARG A O 1
ATOM 685 N N . GLY A 1 92 ? -15.440 2.741 1.524 1.00 51.75 92 GLY A N 1
ATOM 686 C CA . GLY A 1 92 ? -14.044 3.053 1.254 1.00 51.75 92 GLY A CA 1
ATOM 687 C C . GLY A 1 92 ? -13.687 4.533 1.324 1.00 51.75 92 GLY A C 1
ATOM 688 O O . GLY A 1 92 ? -13.323 5.125 0.313 1.00 51.75 92 GLY A O 1
ATOM 689 N N . GLY A 1 93 ? -13.790 5.141 2.503 1.00 53.03 93 GLY A N 1
ATOM 690 C CA . GLY A 1 93 ? -13.242 6.472 2.758 1.00 53.03 93 GLY A CA 1
ATOM 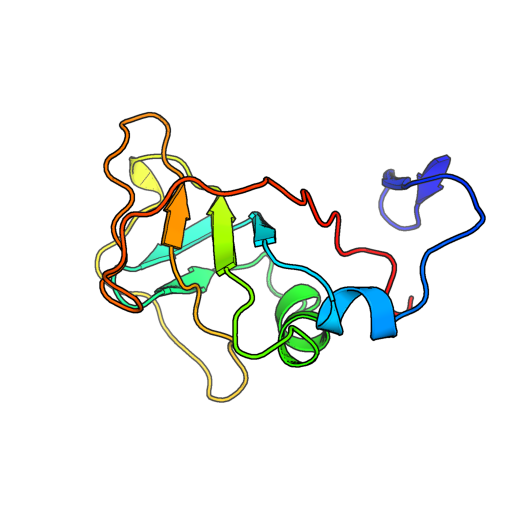691 C C . GLY A 1 93 ? -12.158 6.415 3.829 1.00 53.03 93 GLY A C 1
ATOM 692 O O . GLY A 1 93 ? -12.491 6.352 5.009 1.00 53.03 93 GLY A O 1
ATOM 693 N N . CYS A 1 94 ? -10.881 6.492 3.443 1.00 49.03 94 CYS A N 1
ATOM 694 C CA . CYS A 1 94 ? -9.838 6.959 4.362 1.00 49.03 94 CYS 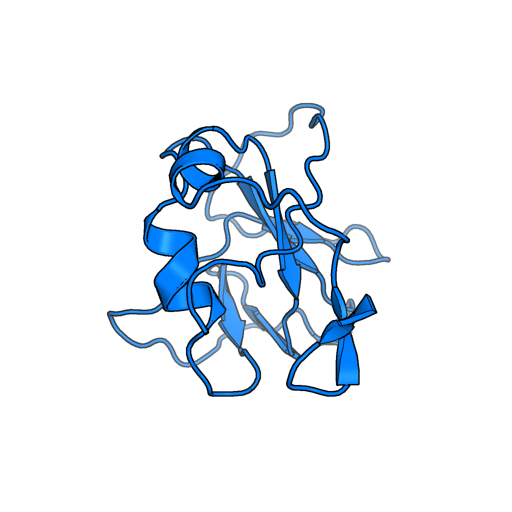A CA 1
ATOM 695 C C . CYS A 1 94 ? -9.782 8.491 4.258 1.00 49.03 94 CYS A C 1
ATOM 697 O O . CYS A 1 94 ? -9.704 9.009 3.144 1.00 49.03 94 CYS A O 1
ATOM 699 N N . PRO A 1 95 ? -9.817 9.264 5.360 1.00 48.62 95 PRO A N 1
ATOM 700 C CA . PRO A 1 95 ? -9.854 10.724 5.319 1.00 48.62 95 PRO A CA 1
ATOM 701 C C . PRO A 1 95 ? -8.580 11.376 4.766 1.00 48.62 95 PRO A C 1
ATOM 703 O O .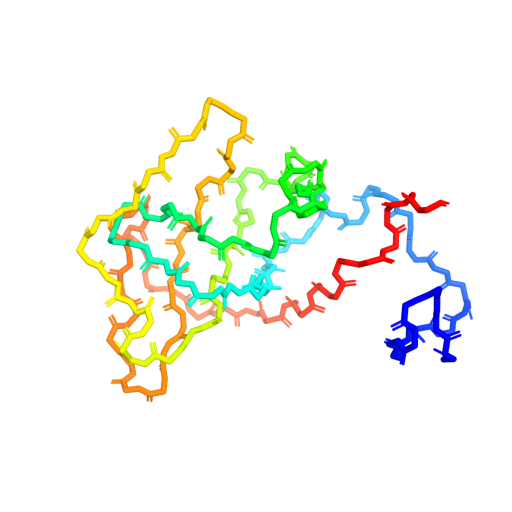 PRO A 1 95 ? -8.562 12.598 4.627 1.00 48.62 95 PRO A O 1
ATOM 706 N N . ALA A 1 96 ? -7.534 10.604 4.444 1.00 48.66 96 ALA A N 1
ATOM 707 C CA . ALA A 1 96 ? -6.258 11.123 3.957 1.00 48.66 96 ALA A CA 1
ATOM 708 C C . ALA A 1 96 ? -6.395 11.974 2.675 1.00 48.66 96 ALA A C 1
ATOM 710 O O . ALA A 1 96 ? -5.578 12.870 2.454 1.00 48.66 96 ALA A O 1
ATOM 711 N N . HIS A 1 97 ? -7.447 11.788 1.861 1.00 42.53 97 HIS A N 1
ATOM 712 C CA . HIS A 1 97 ? -7.750 12.720 0.771 1.00 42.53 97 HIS A CA 1
ATOM 713 C C . HIS A 1 97 ? -9.244 12.759 0.393 1.00 42.53 97 HIS A C 1
ATOM 715 O O . HIS A 1 97 ? -9.744 11.925 -0.354 1.00 42.53 97 HIS A O 1
ATOM 721 N N . ARG A 1 98 ? -9.988 13.767 0.874 1.00 41.00 98 ARG A N 1
ATOM 722 C CA . ARG A 1 98 ? -11.366 14.033 0.415 1.00 41.00 98 ARG A CA 1
ATOM 723 C C . ARG A 1 98 ? -11.365 14.714 -0.958 1.00 41.00 98 ARG A C 1
ATOM 725 O O . ARG A 1 98 ? -11.462 15.937 -1.001 1.00 41.00 98 ARG A O 1
ATOM 732 N N . ARG A 1 99 ? -11.331 13.957 -2.061 1.00 44.72 99 ARG A N 1
ATOM 733 C CA . ARG A 1 99 ? -11.906 14.383 -3.357 1.00 44.72 99 ARG A CA 1
ATOM 734 C C . ARG A 1 99 ? -12.483 13.185 -4.109 1.00 44.72 99 ARG A C 1
ATOM 736 O O . ARG A 1 99 ? -11.819 12.173 -4.288 1.00 44.72 99 ARG A O 1
ATOM 743 N N . ASN A 1 100 ? -13.740 13.331 -4.509 1.00 41.31 100 ASN A N 1
ATOM 744 C CA . ASN A 1 100 ? -14.557 12.318 -5.157 1.00 41.31 100 ASN A CA 1
ATOM 745 C C . ASN A 1 100 ? -14.606 12.656 -6.653 1.00 41.31 100 ASN A C 1
ATOM 747 O O . ASN A 1 100 ? -15.460 13.434 -7.053 1.00 41.31 100 ASN A O 1
ATOM 751 N N . ASP A 1 101 ? -13.664 12.142 -7.445 1.00 36.91 101 ASP A N 1
ATOM 752 C CA . ASP A 1 101 ? -13.663 12.293 -8.905 1.00 36.91 101 ASP A CA 1
ATOM 753 C C . ASP A 1 101 ? -13.291 10.965 -9.571 1.00 36.91 101 ASP A C 1
ATOM 755 O O . ASP A 1 101 ? -12.350 10.275 -9.154 1.00 36.91 101 ASP A O 1
ATOM 759 N N . ALA A 1 102 ? -14.066 10.616 -10.603 1.00 38.47 102 ALA A N 1
ATOM 760 C CA . ALA A 1 102 ? -13.957 9.385 -11.377 1.00 38.47 102 ALA A CA 1
ATOM 761 C C . ALA A 1 102 ? -12.498 9.100 -11.774 1.00 38.47 102 ALA A C 1
ATOM 763 O O . ALA A 1 102 ? -11.797 9.946 -12.330 1.00 38.47 102 ALA A O 1
ATOM 764 N N . ALA A 1 103 ? -12.019 7.905 -11.431 1.00 41.75 103 ALA A N 1
ATOM 765 C CA . ALA A 1 103 ? -10.628 7.513 -11.573 1.00 41.75 103 ALA A CA 1
ATOM 766 C C . ALA A 1 103 ? -10.417 6.620 -12.795 1.00 41.75 103 ALA A C 1
ATOM 768 O O . ALA A 1 103 ? -10.997 5.539 -12.865 1.00 41.75 103 ALA A O 1
ATOM 769 N N . ASN A 1 104 ? -9.512 7.009 -13.693 1.00 30.47 104 ASN A N 1
ATOM 770 C CA . ASN A 1 104 ? -8.861 6.046 -14.575 1.00 30.47 104 ASN A CA 1
ATOM 771 C C . ASN A 1 104 ? -8.035 5.081 -13.706 1.00 30.47 104 ASN A C 1
ATOM 773 O O . ASN A 1 104 ? -7.246 5.515 -12.863 1.00 30.47 104 ASN A O 1
ATOM 777 N N . VAL A 1 105 ? -8.273 3.776 -13.864 1.00 37.62 105 VAL A N 1
ATOM 778 C CA . VAL A 1 105 ? -7.689 2.733 -13.014 1.00 37.62 105 VAL A CA 1
ATOM 779 C C . VAL A 1 105 ? -6.404 2.205 -13.641 1.00 37.62 105 VAL A C 1
ATOM 781 O O . VAL A 1 105 ? -6.450 1.392 -14.558 1.00 37.62 105 VAL A O 1
ATOM 784 N N . ALA A 1 106 ? -5.251 2.614 -13.119 1.00 34.78 106 ALA A N 1
ATOM 785 C CA . ALA A 1 106 ? -4.010 1.873 -13.308 1.00 34.78 106 ALA A CA 1
ATOM 786 C C . ALA A 1 106 ? -3.907 0.799 -12.209 1.00 34.78 106 ALA A C 1
ATOM 788 O O . ALA A 1 106 ? -3.750 1.091 -11.023 1.00 34.78 106 ALA A O 1
ATOM 789 N N . VAL A 1 107 ? -4.040 -0.476 -12.588 1.00 39.56 107 VAL A N 1
ATOM 790 C CA . VAL A 1 107 ? -3.667 -1.595 -11.711 1.00 39.56 107 VAL A CA 1
ATOM 791 C C . VAL A 1 107 ? -2.165 -1.753 -11.827 1.00 39.56 107 VAL A C 1
ATOM 793 O O . VAL A 1 107 ? -1.664 -2.512 -12.655 1.00 39.56 107 VAL A O 1
ATOM 796 N N . LEU A 1 108 ? -1.424 -1.006 -11.019 1.00 41.66 108 LEU A N 1
ATOM 797 C CA . LEU A 1 108 ? 0.006 -1.224 -10.943 1.00 41.66 108 LEU A CA 1
ATOM 798 C C . LEU A 1 108 ? 0.252 -2.478 -10.098 1.00 41.66 108 LEU A C 1
ATOM 800 O O . LEU A 1 108 ? 0.276 -2.438 -8.869 1.00 41.66 108 LEU A O 1
ATOM 804 N N . ALA A 1 109 ? 0.417 -3.615 -10.775 1.00 40.25 109 ALA A N 1
ATOM 805 C CA . ALA A 1 109 ? 1.030 -4.802 -10.200 1.00 40.25 109 ALA A CA 1
ATOM 806 C C . ALA A 1 109 ? 2.506 -4.481 -9.939 1.00 40.25 109 ALA A C 1
ATOM 808 O O . ALA A 1 109 ? 3.397 -4.855 -10.698 1.00 40.25 109 ALA A O 1
ATOM 809 N N . LEU A 1 110 ? 2.761 -3.713 -8.882 1.00 42.16 110 LEU A N 1
ATOM 810 C CA . LEU A 1 110 ? 4.101 -3.418 -8.417 1.00 42.16 110 LEU A CA 1
ATOM 811 C C . LEU A 1 110 ? 4.709 -4.696 -7.882 1.00 42.16 110 LEU A C 1
ATOM 813 O O . LEU A 1 110 ? 4.517 -5.063 -6.725 1.00 42.16 110 LEU A O 1
ATOM 817 N N . LYS A 1 111 ? 5.410 -5.393 -8.766 1.00 45.53 111 LYS A N 1
ATOM 818 C CA . LYS A 1 111 ? 6.383 -6.415 -8.409 1.00 45.53 111 LYS A CA 1
ATOM 819 C C . LYS A 1 111 ? 7.524 -6.486 -9.423 1.00 45.53 111 LYS A C 1
ATOM 821 O O . LYS A 1 111 ? 8.068 -7.553 -9.673 1.00 45.53 111 LYS A O 1
ATOM 826 N N . THR A 1 112 ? 7.877 -5.344 -10.001 1.00 42.09 112 THR A N 1
ATOM 827 C CA . THR A 1 112 ? 8.952 -5.247 -11.004 1.00 42.09 112 THR A CA 1
ATOM 828 C C . THR A 1 112 ? 10.003 -4.209 -10.647 1.00 42.09 112 THR A C 1
ATOM 830 O O . THR A 1 112 ? 10.800 -3.805 -11.484 1.00 42.09 112 THR A O 1
ATOM 833 N N . LEU A 1 113 ? 10.029 -3.801 -9.382 1.00 36.41 113 LEU A N 1
ATOM 834 C CA . LEU A 1 113 ? 11.083 -2.969 -8.837 1.00 36.41 113 LEU A CA 1
ATOM 835 C C . LEU A 1 113 ? 11.966 -3.828 -7.954 1.00 36.41 113 LEU A C 1
ATOM 837 O O . LEU A 1 113 ? 11.675 -4.048 -6.784 1.00 36.41 113 LEU A O 1
ATOM 841 N N . GLU A 1 114 ? 12.990 -4.366 -8.609 1.00 36.03 114 GLU A N 1
ATOM 842 C CA . GLU A 1 114 ? 14.203 -4.911 -8.003 1.00 36.03 114 GLU A CA 1
ATOM 843 C C . GLU A 1 114 ? 13.955 -6.103 -7.059 1.00 36.03 114 GLU A C 1
ATOM 845 O O . GLU A 1 114 ? 13.901 -6.005 -5.830 1.00 36.03 114 GLU A O 1
ATOM 850 N N . CYS A 1 115 ? 13.823 -7.280 -7.677 1.00 35.25 115 CYS A N 1
ATOM 851 C CA . CYS A 1 115 ? 14.484 -8.475 -7.154 1.00 35.25 115 CYS A CA 1
ATOM 852 C C . CYS A 1 115 ? 15.877 -8.582 -7.764 1.00 35.25 115 CYS A C 1
ATOM 854 O O . CYS A 1 115 ? 16.011 -8.197 -8.946 1.00 35.25 115 CYS A O 1
#

InterPro domains:
  IPR002698 5-formyltetrahydrofolate cyclo-ligase [PF01812] (3-88)
  IPR002698 5-formyltetrahydrofolate cyclo-ligase [PTHR23407] (18-89)
  IPR024185 5-formyltetrahydrofolate cyclo-ligase-like domain superfamily [G3DSA:3.40.50.10420] (1-92)
  IPR037171 NagB/RpiA transferase-like [SSF100950] (2-91)

Foldseek 3Di:
DQDPVRDDDDDDPDDDLLVQQVAQEEADEAQAAELQQFGHDPPPCLCLVSNVSHHPNHQFEYEDEPVRHDHDDDDDPSTDGGCWYDYPVRPIDRPNDPDDDDDDDDHPPPPPPDD